Protein AF-A0A1F9BR73-F1 (afdb_monomer_lite)

Sequence (77 aa):
MGEELFPRIGFVVTNSKPPGGKVIKVYNGRAEIKNRIKEGKNTLRGGKTICQRFEANQARLKMRVLACNLLHMIRQF

pLDDT: mean 82.13, std 10.25, range [43.66, 94.19]

Foldseek 3Di:
DDDDPDDPDDDDDDPDDDDPVVVVVVVVCVVVVVVLVVVLCVVLVLVDDDDPDPVVNVVVNVVSVVVSVVVVVVVVD

Radius of gyration: 18.15 Å; chains: 1; bounding box: 36×35×42 Å

Structure (mmCIF, N/CA/C/O backbone):
data_AF-A0A1F9BR73-F1
#
_entry.id   AF-A0A1F9BR73-F1
#
loop_
_atom_site.group_PDB
_atom_site.id
_atom_site.type_symbol
_atom_site.label_atom_id
_atom_site.label_alt_id
_atom_site.label_comp_id
_atom_site.label_asym_id
_atom_site.label_entity_id
_atom_site.label_seq_id
_atom_site.pdbx_PDB_ins_code
_atom_site.Cartn_x
_atom_site.Cartn_y
_atom_site.Cartn_z
_atom_site.occupancy
_atom_site.B_iso_or_equiv
_atom_site.auth_seq_id
_atom_site.auth_comp_id
_atom_site.auth_asym_id
_atom_site.auth_atom_id
_atom_site.pdbx_PDB_model_num
ATOM 1 N N . MET A 1 1 ? -6.555 23.899 17.982 1.00 43.66 1 MET A N 1
ATOM 2 C CA . MET A 1 1 ? -7.166 22.888 17.099 1.00 43.66 1 MET A CA 1
ATOM 3 C C . MET A 1 1 ? -8.658 23.011 17.321 1.00 43.66 1 MET A C 1
ATOM 5 O O . MET A 1 1 ? -9.054 22.972 18.473 1.00 43.66 1 MET A O 1
ATOM 9 N N . GLY A 1 2 ? -9.434 23.363 16.295 1.00 55.09 2 GLY A N 1
ATOM 10 C CA . GLY A 1 2 ? -10.865 23.623 16.467 1.00 55.09 2 GLY A CA 1
ATOM 11 C C . GLY A 1 2 ? -11.622 22.314 16.647 1.00 55.09 2 GLY A C 1
ATOM 12 O O . GLY A 1 2 ? -11.467 21.417 15.821 1.00 55.09 2 GLY A O 1
ATOM 13 N N . GLU A 1 3 ? -12.397 22.218 17.722 1.00 63.03 3 GLU A N 1
ATOM 14 C CA . GLU A 1 3 ? -13.309 21.106 17.981 1.00 63.03 3 GLU A CA 1
ATOM 15 C C . GLU A 1 3 ? -14.338 21.050 16.844 1.00 63.03 3 GLU A C 1
ATOM 17 O O . GLU A 1 3 ? -15.036 22.028 16.562 1.00 63.03 3 GLU A O 1
ATOM 22 N N . GLU A 1 4 ? -14.387 19.932 16.124 1.00 61.84 4 GLU A N 1
ATOM 23 C CA . GLU A 1 4 ? -15.316 19.768 15.012 1.00 61.84 4 GLU A CA 1
ATOM 24 C C . GLU A 1 4 ? -16.737 19.594 15.572 1.00 61.84 4 GLU A C 1
ATOM 26 O O . GLU A 1 4 ? -17.024 18.626 16.270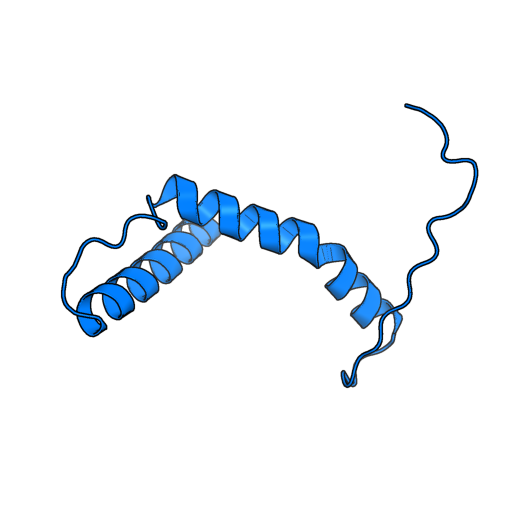 1.00 61.84 4 GLU A O 1
ATOM 31 N N . LEU A 1 5 ? -17.620 20.557 15.283 1.00 73.88 5 LEU A N 1
ATOM 32 C CA . LEU A 1 5 ? -18.963 20.686 15.877 1.00 73.88 5 LEU A CA 1
ATOM 33 C C . LEU A 1 5 ? -19.909 19.510 15.550 1.00 73.88 5 LEU A C 1
ATOM 35 O O . LEU A 1 5 ? -20.947 19.351 16.187 1.00 73.88 5 LEU A O 1
ATOM 39 N N . PHE A 1 6 ? -19.555 18.679 14.567 1.00 64.81 6 PHE A N 1
ATOM 40 C CA . PHE A 1 6 ? -20.313 17.497 14.167 1.00 64.81 6 PHE A CA 1
ATOM 41 C C . PHE A 1 6 ? -19.380 16.294 13.992 1.00 64.81 6 PHE A C 1
ATOM 43 O O . PHE A 1 6 ? -18.292 16.439 13.426 1.00 64.81 6 PHE A O 1
ATOM 50 N N . PRO A 1 7 ? -19.795 15.084 14.411 1.00 75.00 7 PRO A N 1
ATOM 51 C CA . PRO A 1 7 ? -19.008 13.887 14.165 1.00 75.00 7 PRO A CA 1
ATOM 52 C C . PRO A 1 7 ? -18.921 13.621 12.657 1.00 75.00 7 PRO A C 1
ATOM 54 O O . PRO A 1 7 ? -19.935 13.596 11.956 1.00 75.00 7 PRO A O 1
ATOM 57 N N . ARG A 1 8 ? -17.711 13.364 12.145 1.00 75.81 8 ARG A N 1
ATOM 58 C CA . ARG A 1 8 ? -17.536 12.850 10.780 1.00 75.81 8 ARG A CA 1
ATOM 59 C C . ARG A 1 8 ? -18.078 11.423 10.712 1.00 75.81 8 ARG A C 1
ATOM 61 O O . ARG A 1 8 ? -17.382 10.467 11.045 1.00 75.81 8 ARG A O 1
ATOM 68 N N . ILE A 1 9 ? -19.327 11.282 10.281 1.00 75.06 9 ILE A N 1
ATOM 69 C CA . ILE A 1 9 ? -19.955 9.982 10.035 1.00 75.06 9 ILE A CA 1
ATOM 70 C C . ILE A 1 9 ? -19.548 9.515 8.633 1.00 75.06 9 ILE A C 1
ATOM 72 O O . ILE A 1 9 ? -19.857 10.162 7.635 1.00 75.06 9 ILE A O 1
ATOM 76 N N . GLY A 1 10 ? -18.839 8.389 8.557 1.00 80.19 10 GLY A N 1
ATOM 77 C CA . GLY A 1 10 ? -18.482 7.722 7.305 1.00 80.19 10 GLY A CA 1
ATOM 78 C C . GLY A 1 10 ? -19.038 6.301 7.268 1.00 80.19 10 GLY A C 1
ATOM 79 O O . GLY A 1 10 ? -19.147 5.649 8.303 1.00 80.19 10 GLY A O 1
ATOM 80 N N . PHE A 1 11 ? -19.367 5.806 6.076 1.00 84.19 11 PHE A N 1
ATOM 81 C CA . PHE A 1 11 ? -19.800 4.424 5.865 1.00 84.19 11 PHE A CA 1
ATOM 82 C C . PHE A 1 11 ? -18.847 3.705 4.905 1.00 84.19 11 PHE A C 1
ATOM 84 O O . PHE A 1 11 ? -18.272 4.309 3.998 1.00 84.19 11 PHE A O 1
ATOM 91 N N . VAL A 1 12 ? -18.666 2.401 5.115 1.00 86.31 12 VAL A N 1
ATOM 92 C CA . VAL A 1 12 ? -17.829 1.539 4.273 1.00 86.31 12 VAL A CA 1
ATOM 93 C C . VAL A 1 12 ? -18.710 0.456 3.670 1.00 86.31 12 VAL A C 1
ATOM 95 O O . VAL A 1 12 ? -19.245 -0.383 4.388 1.00 86.31 12 VAL A O 1
ATOM 98 N N . VAL A 1 13 ? -18.823 0.451 2.344 1.00 90.69 13 VAL A N 1
ATOM 99 C CA . VAL A 1 13 ? -19.433 -0.652 1.596 1.00 90.69 13 VAL A CA 1
ATOM 100 C C . VAL A 1 13 ? -18.327 -1.628 1.216 1.00 90.69 13 VAL A C 1
ATOM 102 O O . VAL A 1 13 ? -17.311 -1.228 0.645 1.00 90.69 13 VAL A O 1
ATOM 105 N N . THR A 1 14 ? -18.490 -2.908 1.544 1.00 88.88 14 THR A N 1
ATOM 106 C CA . THR A 1 14 ? -17.479 -3.918 1.231 1.00 88.88 14 THR A CA 1
ATOM 107 C C . THR A 1 14 ? -18.104 -5.267 0.898 1.00 88.88 14 THR A C 1
ATOM 109 O O . THR A 1 14 ? -19.077 -5.670 1.520 1.00 88.88 14 THR A O 1
ATOM 112 N N . ASN A 1 15 ? -17.487 -5.986 -0.042 1.00 94.19 15 ASN A N 1
ATOM 113 C CA . ASN A 1 15 ? -17.743 -7.410 -0.298 1.00 94.19 15 ASN A CA 1
ATOM 114 C C . ASN A 1 15 ? -16.823 -8.325 0.540 1.00 94.19 15 ASN A C 1
ATOM 116 O O . ASN A 1 15 ? -16.697 -9.522 0.281 1.00 94.19 15 ASN A O 1
ATOM 120 N N . SER A 1 16 ? -16.116 -7.759 1.521 1.00 88.50 16 SER A N 1
ATOM 121 C CA . SER A 1 16 ? -15.173 -8.497 2.358 1.00 88.50 16 SER A CA 1
ATOM 122 C C . SER A 1 16 ? -15.914 -9.320 3.418 1.00 88.50 16 SER A C 1
ATOM 124 O O . SER A 1 16 ? -16.808 -8.818 4.087 1.00 88.50 16 SER A O 1
ATOM 126 N N . LYS A 1 17 ? -15.476 -10.567 3.626 1.00 91.62 17 LYS A N 1
ATOM 127 C CA . LYS A 1 17 ? -16.007 -11.497 4.642 1.00 91.62 17 LYS A CA 1
ATOM 128 C C . LYS A 1 17 ? -15.595 -11.270 6.120 1.00 91.62 17 LYS A C 1
ATOM 130 O O . LYS A 1 17 ? -16.274 -11.825 6.979 1.00 91.62 17 LYS A O 1
ATOM 135 N N . PRO A 1 18 ? -14.495 -10.568 6.480 1.00 89.38 18 PRO A N 1
ATOM 136 C CA . PRO A 1 18 ? -14.105 -10.426 7.878 1.00 89.38 18 PRO A CA 1
ATOM 137 C C . PRO A 1 18 ? -15.061 -9.498 8.653 1.00 89.38 18 PRO A C 1
ATOM 139 O O . PRO A 1 18 ? -15.748 -8.681 8.041 1.00 89.38 18 PRO A O 1
ATOM 142 N N . PRO A 1 19 ? -15.071 -9.568 9.999 1.00 91.38 19 PRO A N 1
ATOM 143 C CA . PRO A 1 19 ? -15.962 -8.764 10.836 1.00 91.38 19 PRO A CA 1
ATOM 144 C C . PRO A 1 19 ? -15.838 -7.257 10.577 1.00 91.38 19 PRO A C 1
ATOM 146 O O . PRO A 1 19 ? -14.733 -6.752 10.352 1.00 91.38 19 PRO A O 1
ATOM 149 N N . GLY A 1 20 ? -16.953 -6.525 10.694 1.00 87.81 20 GLY A N 1
ATOM 150 C CA . GLY A 1 20 ? -17.040 -5.093 10.371 1.00 87.81 20 GLY A CA 1
ATOM 151 C C . GLY A 1 20 ? -15.985 -4.224 11.064 1.00 87.81 20 GLY A C 1
ATOM 152 O O . GLY A 1 20 ? -15.371 -3.377 10.422 1.00 87.81 20 GLY A O 1
ATOM 153 N N . GLY A 1 21 ? -15.660 -4.497 12.332 1.00 89.12 21 GLY A N 1
ATOM 154 C CA . GLY A 1 21 ? -14.592 -3.779 13.041 1.00 89.12 21 GLY A CA 1
ATOM 155 C C . GLY A 1 21 ? -13.206 -3.942 12.399 1.00 89.12 21 GLY A C 1
ATOM 156 O O . GLY A 1 21 ? -12.427 -2.991 12.341 1.00 89.12 21 GLY A O 1
ATOM 157 N N . LYS A 1 22 ? -12.903 -5.120 11.838 1.00 89.94 22 LYS A N 1
ATOM 158 C CA . LYS A 1 22 ? -11.642 -5.372 11.122 1.00 89.94 22 LYS A CA 1
ATOM 159 C C . LYS A 1 22 ? -11.632 -4.678 9.761 1.00 89.94 22 LYS A C 1
ATOM 161 O O . LYS A 1 22 ? -10.602 -4.132 9.377 1.00 89.94 22 LYS A O 1
ATOM 166 N N . VAL A 1 23 ? -12.773 -4.647 9.070 1.00 90.56 23 VAL A N 1
ATOM 167 C CA . VAL A 1 23 ? -12.946 -3.885 7.822 1.00 90.56 23 VAL A CA 1
ATOM 168 C C . VAL A 1 23 ? -12.700 -2.399 8.074 1.00 90.56 23 VAL A C 1
ATOM 170 O O . VAL A 1 23 ? -11.879 -1.798 7.386 1.00 90.56 23 VAL A O 1
ATOM 173 N N . ILE A 1 24 ? -13.341 -1.823 9.092 1.00 89.81 24 ILE A N 1
ATOM 174 C CA . ILE A 1 24 ? -13.184 -0.409 9.452 1.00 89.81 24 ILE A CA 1
ATOM 175 C C . ILE A 1 24 ? -11.727 -0.109 9.817 1.00 89.81 24 ILE A C 1
ATOM 177 O O . ILE A 1 24 ? -11.158 0.849 9.300 1.00 89.81 24 ILE A O 1
ATOM 181 N N . LYS A 1 25 ? -11.077 -0.960 10.625 1.00 89.69 25 LYS A N 1
ATOM 182 C CA . LYS A 1 25 ? -9.655 -0.801 10.974 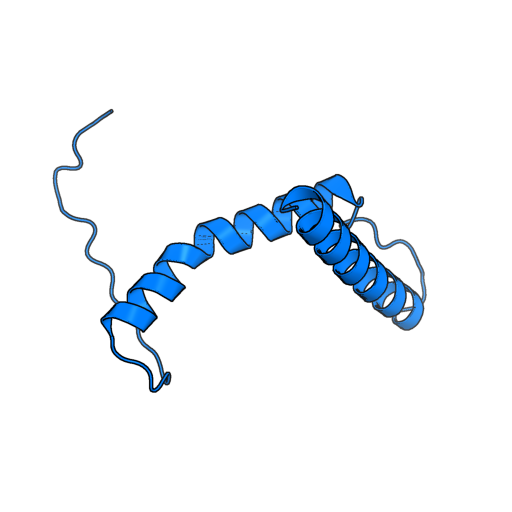1.00 89.69 25 LYS A CA 1
ATOM 183 C C . LYS A 1 25 ? -8.755 -0.761 9.735 1.00 89.69 25 LYS A C 1
ATOM 185 O O . LYS A 1 25 ? -7.878 0.094 9.642 1.00 89.69 25 LYS A O 1
ATOM 190 N N . VAL A 1 26 ? -8.981 -1.658 8.774 1.00 88.00 26 VAL A N 1
ATOM 191 C CA . VAL A 1 26 ? -8.222 -1.696 7.513 1.00 88.00 26 VAL A CA 1
ATOM 192 C C . VAL A 1 26 ? -8.498 -0.455 6.659 1.00 88.00 26 VAL A C 1
ATOM 194 O O . VAL A 1 26 ? -7.556 0.160 6.162 1.00 88.00 26 VAL A O 1
ATOM 197 N N . TYR A 1 27 ? -9.762 -0.048 6.516 1.00 88.94 27 TYR A N 1
ATOM 198 C CA . TYR A 1 27 ? -10.130 1.145 5.746 1.00 88.94 27 TYR A CA 1
ATOM 199 C C . TYR A 1 27 ? -9.548 2.428 6.348 1.00 88.94 27 TYR A C 1
ATOM 201 O O . TYR A 1 27 ? -9.031 3.267 5.608 1.00 88.94 27 TYR A O 1
ATOM 209 N N . ASN A 1 28 ? -9.548 2.554 7.676 1.00 88.12 28 ASN A N 1
ATOM 210 C CA . A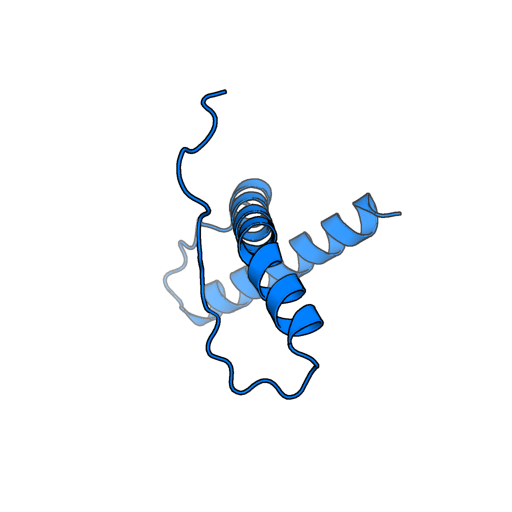SN A 1 28 ? -8.963 3.696 8.378 1.00 88.12 28 ASN A CA 1
ATOM 211 C C . ASN A 1 28 ? -7.435 3.768 8.191 1.00 88.12 28 ASN A C 1
ATOM 213 O O . ASN A 1 28 ? -6.876 4.858 8.092 1.00 88.12 28 ASN A O 1
ATOM 217 N N . GLY A 1 29 ? -6.757 2.625 8.031 1.00 87.19 29 GLY A N 1
ATOM 218 C CA . GLY A 1 29 ? -5.324 2.556 7.717 1.00 87.19 29 GLY A CA 1
ATOM 219 C C . GLY A 1 29 ? -4.947 2.973 6.286 1.00 87.19 29 GLY A C 1
ATOM 220 O O . GLY A 1 29 ? -3.765 3.072 5.955 1.00 87.19 29 GLY A O 1
ATOM 221 N N . ARG A 1 30 ? -5.917 3.256 5.403 1.00 86.06 30 ARG A N 1
ATOM 222 C CA . ARG A 1 30 ? -5.652 3.593 3.991 1.00 86.06 30 ARG A CA 1
ATOM 223 C C . ARG A 1 30 ? -4.771 4.832 3.825 1.00 86.06 30 ARG A C 1
ATOM 225 O O . ARG A 1 30 ? -3.952 4.880 2.905 1.00 86.06 30 ARG A O 1
ATOM 232 N N . ALA A 1 31 ? -4.952 5.841 4.677 1.00 84.75 31 ALA A N 1
ATOM 233 C CA . ALA A 1 31 ? -4.168 7.073 4.615 1.00 84.75 31 ALA A CA 1
ATOM 234 C C . ALA A 1 31 ? -2.674 6.805 4.858 1.00 84.75 31 ALA A C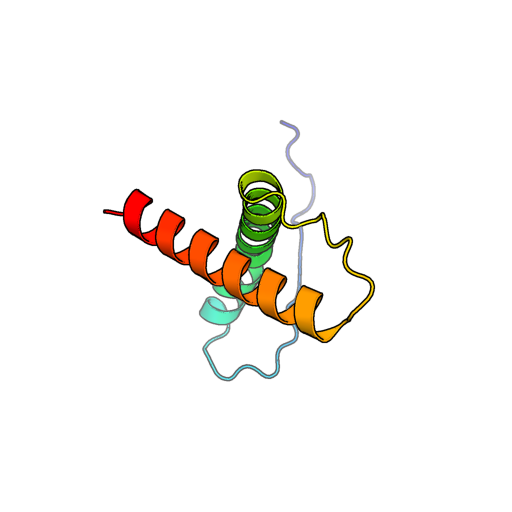 1
ATOM 236 O O . ALA A 1 31 ? -1.827 7.326 4.131 1.00 84.75 31 ALA A O 1
ATOM 237 N N . GLU A 1 32 ? -2.358 5.923 5.806 1.00 86.44 32 GLU A N 1
ATOM 238 C CA . GLU A 1 32 ? -0.988 5.506 6.098 1.00 86.44 32 GLU A CA 1
ATOM 239 C C . GLU A 1 32 ? -0.370 4.764 4.908 1.00 86.44 32 GLU A C 1
ATOM 241 O O . GLU A 1 32 ? 0.719 5.116 4.456 1.00 86.44 32 GLU A O 1
ATOM 246 N N . ILE A 1 33 ? -1.102 3.813 4.316 1.00 85.12 33 ILE A N 1
ATOM 247 C CA . ILE A 1 33 ? -0.651 3.091 3.114 1.00 85.12 33 ILE A CA 1
ATOM 248 C C . ILE A 1 33 ? -0.352 4.075 1.973 1.00 85.12 33 ILE A C 1
ATOM 250 O O . ILE A 1 33 ? 0.685 3.980 1.312 1.00 85.12 33 ILE A O 1
ATOM 254 N N . LYS A 1 34 ? -1.228 5.063 1.753 1.00 86.12 34 LYS A N 1
ATOM 255 C CA . LYS A 1 34 ? -1.028 6.106 0.736 1.00 86.12 34 LYS A CA 1
ATOM 256 C C . LYS A 1 34 ? 0.239 6.922 1.006 1.00 86.12 34 LYS A C 1
ATOM 258 O O . LYS A 1 34 ? 0.995 7.187 0.068 1.00 86.12 34 LYS A O 1
ATOM 263 N N . ASN A 1 35 ? 0.482 7.300 2.259 1.00 87.44 35 ASN A N 1
ATOM 264 C CA . ASN A 1 35 ? 1.696 8.017 2.643 1.00 87.44 35 ASN A CA 1
ATOM 265 C C . ASN A 1 35 ? 2.948 7.170 2.412 1.00 87.44 35 ASN A C 1
ATOM 267 O O . ASN A 1 35 ? 3.890 7.660 1.795 1.00 87.44 35 ASN A O 1
ATOM 271 N N . ARG A 1 36 ? 2.928 5.885 2.776 1.00 82.50 36 ARG A N 1
ATOM 272 C CA . ARG A 1 36 ? 4.045 4.961 2.529 1.00 82.50 36 ARG A CA 1
ATOM 273 C C . ARG A 1 36 ? 4.368 4.815 1.042 1.00 82.50 36 ARG A C 1
ATOM 275 O O . ARG A 1 36 ? 5.533 4.827 0.659 1.00 82.50 36 ARG A O 1
ATOM 282 N N . ILE A 1 37 ? 3.353 4.747 0.177 1.00 83.81 37 ILE A N 1
ATOM 283 C CA . ILE A 1 37 ? 3.557 4.730 -1.283 1.00 83.81 37 ILE A CA 1
ATOM 284 C C . ILE A 1 37 ? 4.188 6.046 -1.763 1.00 83.81 37 ILE A C 1
ATOM 286 O O . ILE A 1 37 ? 5.071 6.032 -2.625 1.00 83.81 37 ILE A O 1
ATOM 290 N N . LYS A 1 38 ? 3.743 7.191 -1.229 1.00 87.25 38 LYS A N 1
ATOM 291 C CA . LYS A 1 38 ? 4.303 8.508 -1.568 1.00 87.25 38 LYS A CA 1
ATOM 292 C C . LYS A 1 38 ? 5.771 8.608 -1.150 1.00 87.25 38 LYS A C 1
ATOM 294 O O . LYS A 1 38 ? 6.595 9.052 -1.947 1.00 87.25 38 LYS A O 1
ATOM 299 N N . GLU A 1 39 ? 6.092 8.152 0.053 1.00 83.38 39 GLU A N 1
ATOM 300 C CA . GLU A 1 39 ? 7.453 8.118 0.579 1.00 83.38 39 GLU A CA 1
ATOM 301 C C . GLU A 1 39 ? 8.347 7.192 -0.253 1.00 83.38 39 GLU A C 1
ATOM 303 O O . GLU A 1 39 ? 9.380 7.631 -0.750 1.00 83.38 39 GLU A O 1
ATOM 308 N N . GLY A 1 40 ? 7.904 5.964 -0.542 1.00 79.69 40 GLY A N 1
ATOM 309 C CA . GLY A 1 40 ? 8.654 5.022 -1.379 1.00 79.69 40 GLY A CA 1
ATOM 310 C C . GLY A 1 40 ? 8.934 5.554 -2.790 1.00 79.69 40 GLY A C 1
ATOM 311 O O . GLY A 1 40 ? 10.033 5.385 -3.328 1.00 79.69 40 GLY A O 1
ATOM 312 N N . LYS A 1 41 ? 7.975 6.278 -3.386 1.00 82.12 41 LYS A N 1
ATOM 313 C CA . LYS A 1 41 ? 8.185 6.976 -4.665 1.00 82.12 41 LYS A CA 1
ATOM 314 C C . LYS A 1 41 ? 9.249 8.071 -4.568 1.00 82.12 41 LYS A C 1
ATOM 316 O O . LYS A 1 41 ? 9.970 8.268 -5.545 1.00 82.12 41 LYS A O 1
ATOM 321 N N . ASN A 1 42 ? 9.360 8.768 -3.441 1.00 80.75 42 ASN A N 1
ATOM 322 C CA . ASN A 1 42 ? 10.369 9.805 -3.249 1.00 80.75 42 ASN A CA 1
ATOM 323 C C . ASN A 1 42 ? 11.759 9.194 -3.001 1.00 80.75 42 ASN A C 1
ATOM 325 O O . ASN A 1 42 ? 12.703 9.493 -3.732 1.00 80.75 42 ASN A O 1
ATOM 329 N N . THR A 1 43 ? 11.854 8.259 -2.054 1.00 78.12 43 THR A N 1
ATOM 330 C CA . THR A 1 43 ? 13.105 7.624 -1.610 1.00 78.12 43 THR A CA 1
ATOM 331 C C . THR A 1 43 ? 13.830 6.897 -2.742 1.00 78.12 43 THR A C 1
ATOM 333 O O . THR A 1 43 ? 15.039 7.037 -2.898 1.00 78.12 43 THR A O 1
ATOM 336 N N . LEU A 1 44 ? 13.101 6.175 -3.598 1.00 74.56 44 LEU A N 1
ATOM 337 C CA . LEU A 1 44 ? 13.692 5.401 -4.701 1.00 74.56 44 LEU A CA 1
ATOM 338 C C . LEU A 1 44 ? 13.582 6.092 -6.068 1.00 74.56 44 LEU A C 1
ATOM 340 O O . LEU A 1 44 ? 13.752 5.455 -7.117 1.00 74.56 44 LEU A O 1
ATOM 344 N N . ARG A 1 45 ? 13.239 7.392 -6.084 1.00 71.81 45 ARG A N 1
ATOM 345 C CA . ARG A 1 45 ? 12.929 8.161 -7.307 1.00 71.81 45 ARG A CA 1
ATOM 346 C C . ARG A 1 45 ? 11.933 7.419 -8.212 1.00 71.81 45 ARG A C 1
ATOM 348 O O . ARG A 1 45 ? 12.042 7.434 -9.440 1.00 71.81 45 ARG A O 1
ATOM 355 N N . GLY A 1 46 ? 10.961 6.754 -7.589 1.00 63.69 46 GLY A N 1
ATOM 356 C CA . GLY A 1 46 ? 9.987 5.846 -8.186 1.00 63.69 46 GLY A CA 1
ATOM 357 C C . GLY A 1 46 ? 9.072 6.468 -9.236 1.00 63.69 46 GLY A C 1
ATOM 358 O O . GLY A 1 46 ? 8.537 5.742 -10.067 1.00 63.69 46 GLY A O 1
ATOM 359 N N . GLY A 1 47 ? 8.934 7.797 -9.243 1.00 62.53 47 GLY A N 1
ATOM 360 C CA . GLY A 1 47 ? 8.155 8.528 -10.247 1.00 62.53 47 GLY A CA 1
ATOM 361 C C . GLY A 1 47 ? 8.846 8.688 -11.604 1.00 62.53 47 GLY A C 1
ATOM 362 O O . GLY A 1 47 ? 8.181 8.969 -12.593 1.00 62.53 47 GLY A O 1
ATOM 363 N N . LYS A 1 48 ? 10.169 8.491 -11.692 1.00 65.38 48 LYS A N 1
ATOM 364 C CA . LYS A 1 48 ? 10.898 8.644 -12.959 1.00 65.38 48 LYS A CA 1
ATOM 365 C C . LYS A 1 48 ? 10.882 7.329 -13.734 1.00 65.38 48 LYS A C 1
ATOM 367 O O . LYS A 1 48 ? 11.649 6.417 -13.409 1.00 65.38 48 LYS A O 1
ATOM 372 N N . THR A 1 49 ? 10.012 7.237 -14.735 1.00 65.38 49 THR A N 1
ATOM 373 C CA . THR A 1 49 ? 10.056 6.233 -15.811 1.00 65.38 49 THR A CA 1
ATOM 374 C C . THR A 1 49 ? 10.353 6.994 -17.100 1.00 65.38 49 THR A C 1
ATOM 376 O O . THR A 1 49 ? 9.643 7.932 -17.429 1.00 65.38 49 THR A O 1
ATOM 379 N N . ILE A 1 50 ? 11.492 6.706 -17.732 1.00 64.50 50 ILE A N 1
ATOM 380 C CA . ILE A 1 50 ? 12.026 7.486 -18.871 1.00 64.50 50 ILE A CA 1
ATOM 381 C C . ILE A 1 50 ? 12.326 6.559 -20.061 1.00 64.50 50 ILE A C 1
ATOM 383 O O . ILE A 1 50 ? 12.789 7.001 -21.102 1.00 64.50 50 ILE A O 1
ATOM 387 N N . CYS A 1 51 ? 12.118 5.246 -19.908 1.00 71.38 51 CYS A N 1
ATOM 388 C CA . CYS A 1 51 ? 12.404 4.295 -20.976 1.00 71.38 51 CYS A CA 1
ATOM 389 C C . CYS A 1 51 ? 11.279 4.302 -22.015 1.00 71.38 51 CYS A C 1
ATOM 391 O O . CYS A 1 51 ? 10.105 4.313 -21.647 1.00 71.38 51 CYS A O 1
ATOM 393 N N . GLN A 1 52 ? 11.656 4.217 -23.295 1.00 71.62 52 GLN A N 1
ATOM 394 C CA . GLN A 1 52 ? 10.733 4.101 -24.432 1.00 71.62 52 GLN A CA 1
ATOM 395 C C . GLN A 1 52 ? 9.959 2.771 -24.448 1.00 71.62 52 GLN A C 1
ATOM 397 O O . GLN A 1 52 ? 8.898 2.693 -25.057 1.00 71.62 52 GLN A O 1
ATOM 402 N N . ARG A 1 53 ? 10.466 1.721 -23.781 1.00 80.12 53 ARG A N 1
ATOM 403 C CA . ARG A 1 53 ? 9.841 0.388 -23.755 1.00 80.12 53 ARG A CA 1
ATOM 404 C C . ARG A 1 53 ? 9.077 0.138 -22.458 1.00 80.12 53 ARG A C 1
ATOM 406 O O . ARG A 1 53 ? 9.618 0.286 -21.360 1.00 80.12 53 ARG A O 1
ATOM 413 N N . PHE A 1 54 ? 7.830 -0.304 -22.599 1.00 84.06 54 PHE A N 1
ATOM 414 C CA . PHE A 1 54 ? 6.920 -0.590 -21.490 1.00 84.06 54 PHE A CA 1
ATOM 415 C C . PHE A 1 54 ? 7.439 -1.700 -20.560 1.00 84.06 54 PHE A C 1
ATOM 417 O O . PHE A 1 54 ? 7.425 -1.533 -19.342 1.00 84.06 54 PHE A O 1
ATOM 424 N N . GLU A 1 55 ? 7.995 -2.779 -21.117 1.00 86.62 55 GLU A N 1
ATOM 425 C CA . GLU A 1 55 ? 8.549 -3.905 -20.346 1.00 86.62 55 GLU A CA 1
ATOM 426 C C . GLU A 1 55 ? 9.703 -3.481 -19.427 1.00 86.62 55 GLU A C 1
ATOM 428 O O . GLU A 1 55 ? 9.748 -3.854 -18.252 1.00 86.62 55 GLU A O 1
ATOM 433 N N . ALA A 1 56 ? 10.600 -2.621 -19.921 1.00 85.44 56 ALA A N 1
ATOM 434 C CA . ALA A 1 56 ? 11.704 -2.084 -19.130 1.00 85.44 56 ALA A CA 1
ATOM 435 C C . ALA A 1 56 ? 11.193 -1.213 -17.967 1.00 85.44 56 ALA A C 1
ATOM 437 O O . ALA A 1 56 ? 11.706 -1.287 -16.847 1.00 85.44 56 ALA A O 1
ATOM 438 N N . ASN A 1 57 ? 10.136 -0.425 -18.197 1.00 85.62 57 ASN A N 1
ATOM 439 C CA . ASN A 1 57 ? 9.483 0.345 -17.137 1.00 85.62 57 ASN A CA 1
ATOM 440 C C . ASN A 1 57 ? 8.792 -0.568 -16.110 1.00 85.62 57 ASN A C 1
ATOM 442 O O . ASN A 1 57 ? 8.880 -0.300 -14.910 1.00 85.62 57 ASN A O 1
ATOM 446 N N . GLN A 1 58 ? 8.168 -1.666 -16.548 1.00 89.62 58 GLN A N 1
ATOM 447 C CA . GLN A 1 58 ? 7.548 -2.649 -15.660 1.00 89.62 58 GLN A CA 1
ATOM 448 C C . GLN A 1 58 ? 8.589 -3.353 -14.777 1.00 89.62 58 GLN A C 1
ATOM 450 O O . GLN A 1 58 ? 8.401 -3.434 -13.561 1.00 89.62 58 GLN A O 1
ATOM 455 N N . ALA A 1 59 ? 9.702 -3.819 -15.352 1.00 89.62 59 ALA A N 1
ATOM 456 C CA . ALA A 1 59 ? 10.799 -4.427 -14.597 1.00 89.62 59 ALA A CA 1
ATOM 457 C C . ALA A 1 59 ? 11.379 -3.442 -13.568 1.00 89.62 59 ALA A C 1
ATOM 459 O O . ALA A 1 59 ? 11.531 -3.776 -12.392 1.00 89.62 59 ALA A O 1
ATOM 460 N N . ARG A 1 60 ? 11.600 -2.183 -13.968 1.00 86.94 60 ARG A N 1
ATOM 461 C CA . ARG A 1 60 ? 12.087 -1.128 -13.069 1.00 86.94 60 ARG A CA 1
ATOM 462 C C . ARG A 1 60 ? 11.118 -0.832 -11.925 1.00 86.94 60 ARG A C 1
ATOM 464 O O . ARG A 1 60 ? 11.558 -0.584 -10.802 1.00 86.94 60 ARG A O 1
ATOM 471 N N . LEU A 1 61 ? 9.812 -0.851 -12.188 1.00 88.00 61 LEU A N 1
ATOM 472 C CA . LEU A 1 61 ? 8.795 -0.669 -11.154 1.00 88.00 61 LEU A CA 1
ATOM 473 C C . LEU A 1 61 ? 8.821 -1.826 -10.148 1.00 88.00 61 LEU A C 1
ATOM 475 O O . LEU A 1 61 ? 8.850 -1.573 -8.945 1.00 88.00 61 LEU A O 1
ATOM 479 N N . LYS A 1 62 ? 8.892 -3.076 -10.626 1.00 90.12 62 LYS A N 1
ATOM 480 C CA . LYS A 1 62 ? 8.999 -4.271 -9.771 1.00 90.12 62 LYS A CA 1
ATOM 481 C C . LYS A 1 62 ? 10.243 -4.220 -8.878 1.00 90.12 62 LYS A C 1
ATOM 483 O O . LYS A 1 62 ? 10.124 -4.394 -7.668 1.00 90.12 62 LYS A O 1
ATOM 488 N N . MET A 1 63 ? 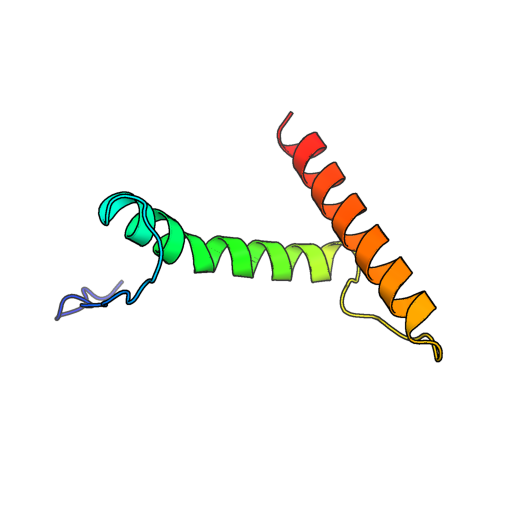11.407 -3.885 -9.441 1.00 91.25 63 MET A N 1
ATOM 489 C CA . MET A 1 63 ? 12.657 -3.756 -8.678 1.00 91.25 63 MET A CA 1
ATOM 490 C C . MET A 1 63 ? 12.582 -2.666 -7.602 1.00 91.25 63 MET A C 1
ATOM 492 O O . MET A 1 63 ? 13.075 -2.853 -6.492 1.00 91.25 63 MET A O 1
ATOM 496 N N . ARG A 1 64 ? 11.919 -1.539 -7.889 1.00 86.88 64 ARG A N 1
ATOM 497 C CA . ARG A 1 64 ? 11.699 -0.471 -6.901 1.00 86.88 64 ARG A CA 1
ATOM 498 C C . ARG A 1 64 ? 10.781 -0.904 -5.762 1.00 86.88 64 ARG A C 1
ATOM 500 O O . ARG A 1 64 ? 11.057 -0.568 -4.616 1.00 86.88 64 ARG A O 1
ATOM 507 N N . VAL A 1 65 ? 9.712 -1.643 -6.057 1.00 89.56 65 VAL A N 1
ATOM 508 C CA . VAL A 1 65 ? 8.827 -2.192 -5.016 1.00 89.56 65 VAL A CA 1
ATOM 509 C C . VAL A 1 65 ? 9.603 -3.148 -4.111 1.00 89.56 65 VAL A C 1
ATOM 511 O O . VAL A 1 65 ? 9.532 -3.015 -2.891 1.00 89.56 65 VAL A O 1
ATOM 514 N N . LEU A 1 66 ? 10.405 -4.046 -4.693 1.00 91.50 66 LEU A N 1
ATOM 515 C CA . LEU A 1 66 ? 11.237 -4.981 -3.934 1.00 91.50 66 LEU A CA 1
ATOM 516 C C . LEU A 1 66 ? 12.229 -4.249 -3.019 1.00 91.50 66 LEU A C 1
ATOM 518 O O . LEU A 1 66 ? 12.272 -4.521 -1.822 1.00 91.50 66 LEU A O 1
ATOM 522 N N . ALA A 1 67 ? 12.970 -3.275 -3.554 1.00 91.06 67 ALA A N 1
ATOM 523 C CA . ALA A 1 67 ? 13.920 -2.483 -2.777 1.00 91.06 67 ALA A CA 1
ATOM 524 C C . ALA A 1 67 ? 13.244 -1.699 -1.637 1.00 91.06 67 ALA A C 1
ATOM 526 O O . ALA A 1 67 ? 13.786 -1.620 -0.538 1.00 91.06 67 ALA A O 1
ATOM 527 N N . CYS A 1 68 ? 12.045 -1.152 -1.869 1.00 86.31 68 CYS A N 1
ATOM 528 C CA . CYS A 1 68 ? 11.291 -0.432 -0.842 1.00 86.31 68 CYS A CA 1
ATOM 529 C C . CYS A 1 68 ? 10.859 -1.359 0.302 1.00 86.31 68 CYS A C 1
ATOM 531 O O . CYS A 1 68 ? 10.924 -0.969 1.467 1.00 86.31 68 CYS A O 1
ATOM 533 N N . ASN A 1 69 ? 10.434 -2.581 -0.029 1.00 89.06 69 ASN A N 1
ATOM 534 C CA . ASN A 1 69 ? 10.034 -3.579 0.960 1.00 89.06 69 ASN A CA 1
ATOM 535 C C . ASN A 1 69 ? 11.237 -4.074 1.772 1.00 89.06 69 ASN A C 1
ATOM 537 O O . ASN A 1 69 ? 11.151 -4.132 2.994 1.00 89.06 69 ASN A O 1
ATOM 541 N N . LEU A 1 70 ? 12.369 -4.349 1.116 1.00 91.69 70 LEU A N 1
ATOM 542 C CA . LEU A 1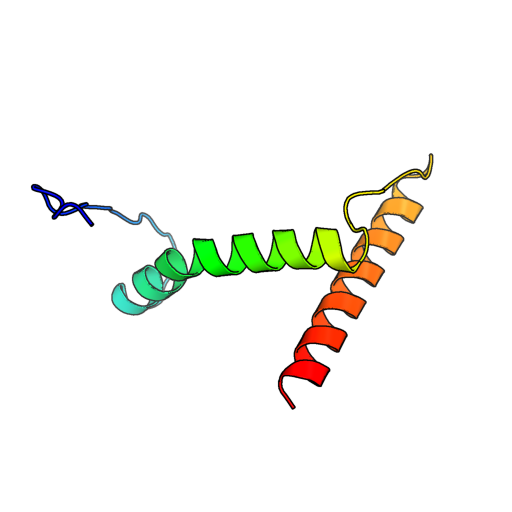 70 ? 13.618 -4.735 1.782 1.00 91.69 70 LEU A CA 1
ATOM 543 C C . LEU A 1 70 ? 14.109 -3.645 2.738 1.00 91.69 70 LEU A C 1
ATOM 545 O O . LEU A 1 70 ? 14.397 -3.926 3.896 1.00 91.69 70 LEU A O 1
ATOM 549 N N . LEU A 1 71 ? 14.135 -2.388 2.284 1.00 89.75 71 LEU A N 1
ATOM 550 C CA . LEU A 1 71 ? 14.506 -1.256 3.131 1.00 89.75 71 LEU A CA 1
ATOM 551 C C . LEU A 1 71 ? 13.582 -1.137 4.348 1.00 89.75 71 LEU A C 1
ATOM 553 O O . LEU A 1 71 ? 14.043 -0.836 5.444 1.00 89.75 71 LEU A O 1
ATOM 557 N N . HIS A 1 72 ? 12.282 -1.377 4.167 1.00 88.50 72 HIS A N 1
ATOM 558 C CA . HIS A 1 72 ? 11.342 -1.376 5.280 1.00 88.50 72 HIS A CA 1
ATOM 559 C C . HIS A 1 72 ? 11.629 -2.502 6.280 1.00 88.50 72 HIS A C 1
ATOM 561 O O . HIS A 1 72 ? 11.653 -2.224 7.472 1.00 88.50 72 HIS A O 1
ATOM 567 N N . MET A 1 73 ? 11.905 -3.726 5.816 1.00 90.56 73 MET A N 1
ATOM 568 C CA . MET A 1 73 ? 12.257 -4.852 6.694 1.00 90.56 73 MET A CA 1
ATOM 569 C C . MET A 1 73 ? 13.535 -4.577 7.493 1.00 90.56 73 MET A C 1
ATOM 571 O O . MET A 1 73 ? 13.548 -4.799 8.695 1.00 90.56 73 MET A O 1
ATOM 575 N N . ILE A 1 74 ? 14.574 -4.029 6.852 1.00 92.31 74 ILE A N 1
ATOM 576 C CA . ILE A 1 74 ? 15.842 -3.684 7.520 1.00 92.31 74 ILE A CA 1
ATOM 577 C C . ILE A 1 74 ? 15.636 -2.601 8.586 1.00 92.31 74 ILE A C 1
ATOM 579 O O . ILE A 1 74 ? 16.279 -2.635 9.622 1.00 92.31 74 ILE A O 1
ATOM 583 N N . ARG A 1 75 ? 14.742 -1.634 8.347 1.00 87.38 75 ARG A N 1
ATOM 584 C CA . ARG A 1 75 ? 14.442 -0.550 9.302 1.00 87.38 75 ARG A CA 1
ATOM 585 C C . ARG A 1 75 ? 13.533 -0.971 10.458 1.00 87.38 75 ARG A C 1
ATOM 587 O O . ARG A 1 75 ? 13.359 -0.184 11.382 1.00 87.38 75 ARG A O 1
ATOM 594 N N . GLN A 1 76 ? 12.870 -2.119 10.344 1.00 81.44 76 GLN A N 1
ATOM 595 C CA . GLN A 1 76 ? 12.001 -2.673 11.384 1.00 81.44 76 GLN A CA 1
ATOM 596 C C . GLN A 1 76 ? 12.702 -3.716 12.262 1.00 81.44 76 GLN A C 1
ATOM 598 O O . GLN A 1 76 ? 12.102 -4.150 13.244 1.00 81.44 76 GLN A O 1
ATOM 603 N N . PHE A 1 77 ? 13.921 -4.115 11.895 1.00 63.38 77 PHE A N 1
ATOM 604 C CA . PHE A 1 77 ? 14.823 -4.908 12.725 1.00 63.38 77 PHE A CA 1
ATOM 605 C C . PHE A 1 77 ? 15.584 -3.987 13.684 1.00 63.38 77 PHE A C 1
ATOM 607 O O . PHE A 1 77 ? 15.778 -4.395 14.848 1.00 63.38 77 PHE A O 1
#

Secondary structure (DSSP, 8-state):
----SS-----------S-HHHHHHHHHTHHHHHHHHHHHHHHTTTT----S-HHHHHHHHHHHHHHHHHHHHHHH-